Protein AF-A0A2I0W582-F1 (afdb_monomer)

Nearest PDB structures (foldseek):
  2ic6-assembly2_B  TM=8.473E-01  e=1.993E+00  Orthohantavirus sinnombreense
  8glt-assembly1_0  TM=7.304E-01  e=7.968E+00  synthetic construct

Mean predicted aligned error: 13.67 Å

pLDDT: mean 74.66, std 16.93, range [32.34, 94.38]

Structure (mmCIF, N/CA/C/O backbone):
data_AF-A0A2I0W582-F1
#
_entry.id   AF-A0A2I0W582-F1
#
loop_
_atom_site.group_PDB
_atom_site.id
_atom_site.type_symbol
_atom_site.label_atom_id
_atom_site.label_alt_id
_atom_site.label_comp_id
_atom_site.label_asym_id
_atom_site.label_entity_id
_atom_site.label_seq_id
_atom_site.pdbx_PDB_ins_code
_atom_site.Cartn_x
_atom_site.Cartn_y
_atom_site.Cartn_z
_atom_site.occupancy
_atom_site.B_iso_or_equiv
_atom_site.auth_seq_id
_atom_site.auth_comp_id
_atom_site.auth_asym_id
_atom_site.auth_atom_id
_atom_site.pdbx_PDB_model_num
ATOM 1 N N . MET A 1 1 ? -3.187 15.497 26.137 1.00 35.75 1 MET A N 1
ATOM 2 C CA . MET A 1 1 ? -4.496 14.862 26.409 1.00 35.75 1 MET A CA 1
ATOM 3 C C . MET A 1 1 ? -4.273 13.389 26.697 1.00 35.75 1 MET A C 1
ATOM 5 O O . MET A 1 1 ? -3.443 12.781 26.028 1.00 35.75 1 MET A O 1
ATOM 9 N N . LEU A 1 2 ? -4.968 12.855 27.699 1.00 37.75 2 LEU A N 1
ATOM 10 C CA . LEU A 1 2 ? -5.002 11.427 28.006 1.00 37.75 2 LEU A CA 1
ATOM 11 C C . LEU A 1 2 ? -6.176 10.816 27.240 1.00 37.75 2 LEU A C 1
ATOM 13 O O . LEU A 1 2 ? -7.304 11.255 27.436 1.00 37.75 2 LEU A O 1
ATOM 17 N N . ASN A 1 3 ? -5.904 9.846 26.369 1.00 42.88 3 ASN A N 1
ATOM 18 C CA . ASN A 1 3 ? -6.936 9.061 25.694 1.00 42.88 3 ASN A CA 1
ATOM 19 C C . ASN A 1 3 ? -6.764 7.588 26.074 1.00 42.88 3 ASN A C 1
ATOM 21 O O . ASN A 1 3 ? -5.645 7.082 26.172 1.00 42.88 3 ASN A O 1
ATOM 25 N N . ILE A 1 4 ? -7.877 6.903 26.300 1.00 44.59 4 ILE A N 1
ATOM 26 C CA . ILE A 1 4 ? -7.903 5.461 26.544 1.00 44.59 4 ILE A CA 1
ATOM 27 C C . ILE A 1 4 ? -8.021 4.792 25.171 1.00 44.59 4 ILE A C 1
ATOM 29 O O . ILE A 1 4 ? -8.906 5.147 24.394 1.00 44.59 4 ILE A O 1
ATOM 33 N N . LEU A 1 5 ? -7.094 3.890 24.833 1.00 51.19 5 LEU A N 1
ATOM 34 C CA . LEU A 1 5 ? -7.186 3.101 23.602 1.00 51.19 5 LEU A CA 1
ATOM 35 C C . LEU A 1 5 ? -8.117 1.908 23.806 1.00 51.19 5 LEU A C 1
ATOM 37 O O . LEU A 1 5 ? -8.099 1.278 24.867 1.00 51.19 5 LEU A O 1
ATOM 41 N N . SER A 1 6 ? -8.879 1.591 22.759 1.00 48.66 6 SER A N 1
ATOM 42 C CA . SER A 1 6 ? -9.749 0.421 22.714 1.00 48.66 6 SER A CA 1
ATOM 43 C C . SER A 1 6 ? -8.948 -0.854 22.970 1.00 48.66 6 SER A C 1
ATOM 45 O O . SER A 1 6 ? -7.792 -1.004 22.561 1.00 48.66 6 SER A O 1
ATOM 47 N N . ARG A 1 7 ? -9.540 -1.778 23.728 1.00 58.88 7 ARG A N 1
ATOM 48 C CA . ARG A 1 7 ? -8.864 -2.992 24.211 1.00 58.88 7 ARG A CA 1
ATOM 49 C C . ARG A 1 7 ? -8.751 -3.994 23.063 1.00 58.88 7 ARG A C 1
ATOM 51 O O . ARG A 1 7 ? -9.693 -4.747 22.843 1.00 58.88 7 ARG A O 1
ATOM 58 N N . ILE A 1 8 ? -7.645 -3.968 22.314 1.00 53.66 8 ILE A N 1
ATOM 59 C CA . ILE A 1 8 ? -7.472 -4.795 21.102 1.00 53.66 8 ILE A CA 1
ATOM 60 C C . ILE A 1 8 ? -6.712 -6.118 21.317 1.00 53.66 8 ILE A C 1
ATOM 62 O O . ILE A 1 8 ? -7.050 -7.080 20.640 1.00 53.66 8 ILE A O 1
ATOM 66 N N . VAL A 1 9 ? -5.700 -6.215 22.200 1.00 51.31 9 VAL A N 1
ATOM 67 C CA . VAL A 1 9 ? -4.873 -7.457 22.305 1.00 51.31 9 VAL A CA 1
ATOM 68 C C . VAL A 1 9 ? -4.222 -7.712 23.688 1.00 51.31 9 VAL A C 1
ATOM 70 O O . VAL A 1 9 ? -3.363 -8.577 23.815 1.00 51.31 9 VAL A O 1
ATOM 73 N N . SER A 1 10 ? -4.556 -6.960 24.739 1.00 43.91 10 SER A N 1
ATOM 74 C CA . SER A 1 10 ? -3.988 -7.162 26.087 1.00 43.91 10 SER A CA 1
ATOM 75 C C . SER A 1 10 ? -5.033 -6.845 27.152 1.00 43.91 10 SER A C 1
ATOM 77 O O . SER A 1 10 ? -5.772 -5.870 26.997 1.00 43.91 10 SER A O 1
ATOM 79 N N . ASP A 1 11 ? -5.066 -7.623 28.237 1.00 46.19 11 ASP A N 1
ATOM 80 C CA . ASP A 1 11 ? -5.914 -7.360 29.413 1.00 46.19 11 ASP A CA 1
ATOM 81 C C . ASP A 1 11 ? -5.540 -6.057 30.137 1.00 46.19 11 ASP A C 1
ATOM 83 O O . ASP A 1 11 ? -6.335 -5.501 30.895 1.00 46.19 11 ASP A O 1
ATOM 87 N N . HIS A 1 12 ? -4.365 -5.499 29.840 1.00 56.31 12 HIS A N 1
ATOM 88 C CA . HIS A 1 12 ? -3.992 -4.154 30.253 1.00 56.31 12 HIS A CA 1
ATOM 89 C C . HIS A 1 12 ? -4.304 -3.159 29.133 1.00 56.31 12 HIS A C 1
ATOM 91 O O . HIS A 1 12 ? -3.644 -3.166 28.093 1.00 56.31 12 HIS A O 1
ATOM 97 N N . ALA A 1 13 ? -5.294 -2.285 29.349 1.00 55.81 13 ALA A N 1
ATOM 98 C CA . ALA A 1 13 ? -5.578 -1.159 28.462 1.00 55.81 13 ALA A CA 1
ATOM 99 C C . ALA A 1 13 ? -4.403 -0.161 28.519 1.00 55.81 13 ALA A C 1
ATOM 101 O O . ALA A 1 13 ? -4.182 0.454 29.567 1.00 55.81 13 ALA A O 1
ATOM 102 N N . PRO A 1 14 ? -3.610 0.005 27.445 1.00 52.50 14 PRO A N 1
ATOM 103 C CA . PRO A 1 14 ? -2.496 0.938 27.471 1.00 52.50 14 PRO A CA 1
ATOM 104 C C . PRO A 1 14 ? -3.030 2.376 27.478 1.00 52.50 14 PRO A C 1
ATOM 106 O O . PRO A 1 14 ? -3.810 2.772 26.610 1.00 52.50 14 PRO A O 1
ATOM 109 N N . LEU A 1 15 ? -2.586 3.177 28.447 1.00 54.09 15 LEU A N 1
ATOM 110 C CA . LEU A 1 15 ? -2.827 4.620 28.462 1.00 54.09 15 LEU A CA 1
ATOM 111 C C . LEU A 1 15 ? -2.096 5.273 27.281 1.00 54.09 15 LEU A C 1
ATOM 113 O O . LEU A 1 15 ? -0.864 5.242 27.209 1.00 54.09 15 LEU A O 1
ATOM 117 N N . LEU A 1 16 ? -2.839 5.897 26.360 1.00 50.91 16 LEU A N 1
ATOM 118 C CA . LEU A 1 16 ? -2.246 6.691 25.287 1.00 50.91 16 LEU A CA 1
ATOM 119 C C . LEU A 1 16 ? -1.863 8.063 25.844 1.00 50.91 16 LEU A C 1
ATOM 121 O O . LEU A 1 16 ? -2.663 9.000 25.911 1.00 50.91 16 LEU A O 1
ATOM 125 N N . LEU A 1 17 ? -0.602 8.171 26.249 1.00 49.44 17 LEU A N 1
ATOM 126 C CA . LEU A 1 17 ? 0.003 9.422 26.676 1.00 49.44 17 LEU A CA 1
ATOM 127 C C . LEU A 1 17 ? 0.408 10.238 25.437 1.00 49.44 17 LEU A C 1
ATOM 129 O O . LEU A 1 17 ? 1.451 10.003 24.826 1.00 49.44 17 LEU A O 1
ATOM 133 N N . SER A 1 18 ? -0.414 11.216 25.050 1.00 51.50 18 SER A N 1
ATOM 134 C CA . SER A 1 18 ? -0.051 12.172 23.999 1.00 51.50 18 SER A CA 1
ATOM 135 C C . SER A 1 18 ? 0.898 13.231 24.564 1.00 51.50 18 SER A C 1
ATOM 137 O O . SER A 1 18 ? 0.468 14.327 24.932 1.00 51.50 18 SER A O 1
ATOM 139 N N . ILE A 1 19 ? 2.191 12.910 24.630 1.00 58.41 19 ILE A N 1
ATOM 140 C CA . ILE A 1 19 ? 3.244 13.909 24.839 1.00 58.41 19 ILE A CA 1
ATOM 141 C C . ILE A 1 19 ? 3.360 14.697 23.537 1.00 58.41 19 ILE A C 1
ATOM 143 O O . ILE A 1 19 ? 3.665 14.120 22.491 1.00 58.41 19 ILE A O 1
ATOM 147 N N . ASN A 1 20 ? 3.119 16.008 23.600 1.00 55.34 20 ASN A N 1
ATOM 148 C CA . ASN A 1 20 ? 3.337 16.928 22.487 1.00 55.34 20 ASN A CA 1
ATOM 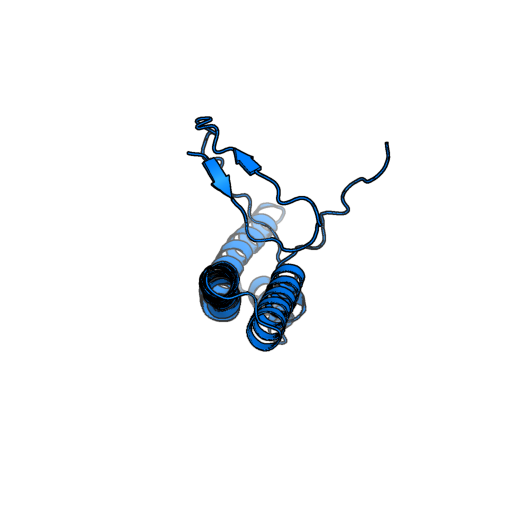149 C C . ASN A 1 20 ? 4.847 17.118 22.269 1.00 55.34 20 ASN A C 1
ATOM 151 O O . ASN A 1 20 ? 5.413 18.177 22.515 1.00 55.34 20 ASN A O 1
ATOM 155 N N . ALA A 1 21 ? 5.532 16.044 21.890 1.00 58.31 21 ALA A N 1
ATOM 156 C CA . ALA A 1 21 ? 6.853 16.151 21.324 1.00 58.31 21 ALA A CA 1
ATOM 157 C C . ALA A 1 21 ? 6.632 16.712 19.923 1.00 58.31 21 ALA A C 1
ATOM 159 O O . ALA A 1 21 ? 6.017 16.038 19.095 1.00 58.31 21 ALA A O 1
ATOM 160 N N . ASN A 1 22 ? 7.123 17.926 19.670 1.00 56.47 22 ASN A N 1
ATOM 161 C CA . ASN A 1 22 ? 7.373 18.436 18.325 1.00 56.47 22 ASN A CA 1
ATOM 162 C C . ASN A 1 22 ? 8.347 17.473 17.634 1.00 56.47 22 ASN A C 1
ATOM 164 O O . ASN A 1 22 ? 9.549 17.714 17.552 1.00 56.47 22 ASN A O 1
ATOM 168 N N . ARG A 1 23 ? 7.846 16.312 17.209 1.00 58.81 23 ARG A N 1
ATOM 169 C CA . ARG A 1 23 ? 8.597 15.377 16.392 1.00 58.81 23 ARG A CA 1
ATOM 170 C C . ARG A 1 23 ? 8.688 16.060 15.038 1.00 58.81 23 ARG A C 1
ATOM 172 O O . ARG A 1 23 ? 7.633 16.382 14.483 1.00 58.81 23 ARG A O 1
ATOM 179 N N . PRO A 1 24 ? 9.895 16.312 14.508 1.00 58.66 24 PRO A N 1
ATOM 180 C CA . PRO A 1 24 ? 10.005 16.797 13.146 1.00 58.66 24 PRO A CA 1
ATOM 181 C C . PRO A 1 24 ? 9.195 15.851 12.260 1.00 58.66 24 PRO A C 1
ATOM 183 O O . PRO A 1 24 ? 9.280 14.627 12.403 1.00 58.66 24 PRO A O 1
ATOM 186 N N . THR A 1 25 ? 8.353 16.415 11.398 1.00 56.78 25 THR A N 1
ATOM 187 C CA . THR A 1 25 ? 7.592 15.671 10.397 1.00 56.78 25 THR A CA 1
ATOM 188 C C . THR A 1 25 ? 8.581 15.117 9.381 1.00 56.78 25 THR A C 1
ATOM 190 O O . THR A 1 25 ? 8.779 15.664 8.301 1.00 56.78 25 THR A O 1
ATOM 193 N N . VAL A 1 26 ? 9.260 14.029 9.744 1.00 59.22 26 VAL A N 1
ATOM 194 C CA . VAL A 1 26 ? 10.113 13.307 8.809 1.00 59.22 26 VAL A CA 1
ATOM 195 C C . VAL A 1 26 ? 9.192 12.851 7.677 1.00 59.22 26 VAL A C 1
ATOM 197 O O . VAL A 1 26 ? 8.188 12.183 7.955 1.00 59.22 26 VAL A O 1
ATOM 200 N N . PRO A 1 27 ? 9.459 13.237 6.416 1.00 55.91 27 PRO A N 1
ATOM 201 C CA . PRO A 1 27 ? 8.634 12.801 5.305 1.00 55.91 27 PRO A CA 1
ATOM 202 C C . PRO A 1 27 ? 8.603 11.279 5.321 1.00 55.91 27 PRO A C 1
ATOM 204 O O . PRO A 1 27 ? 9.648 10.628 5.328 1.00 55.91 27 PRO A O 1
ATOM 207 N N . TYR A 1 28 ? 7.394 10.722 5.386 1.00 62.44 28 TYR A N 1
ATOM 208 C CA . TYR A 1 28 ? 7.204 9.286 5.517 1.00 62.44 28 TYR A CA 1
ATOM 209 C C . TYR A 1 28 ? 7.971 8.584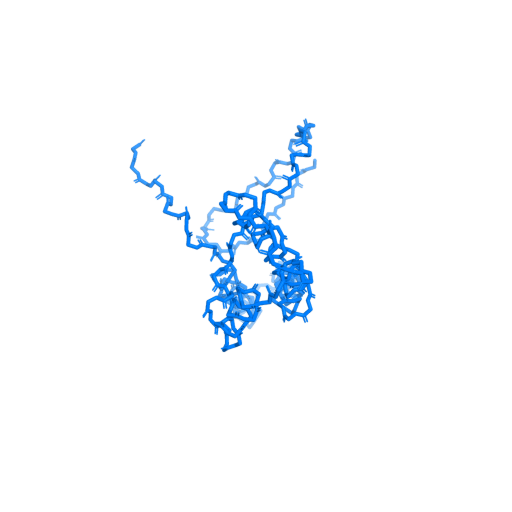 4.395 1.00 62.44 28 TYR A C 1
ATOM 211 O O . TYR A 1 28 ? 7.703 8.816 3.207 1.00 62.44 28 TYR A O 1
ATOM 219 N N . ALA A 1 29 ? 8.962 7.773 4.770 1.00 64.69 29 ALA A N 1
ATOM 220 C CA . ALA A 1 29 ? 9.712 6.987 3.809 1.00 64.69 29 ALA A CA 1
ATOM 221 C C . ALA A 1 29 ? 8.728 6.128 3.007 1.00 64.69 29 ALA A C 1
ATOM 223 O O . ALA A 1 29 ? 7.687 5.699 3.510 1.00 64.69 29 ALA A O 1
ATOM 224 N N . PHE A 1 30 ? 9.025 5.905 1.730 1.00 66.69 30 PHE A N 1
ATOM 225 C CA . PHE A 1 30 ? 8.207 5.000 0.936 1.00 66.69 30 PHE A CA 1
ATOM 226 C C . PHE A 1 30 ? 8.350 3.590 1.516 1.00 66.69 30 PHE A C 1
ATOM 228 O O . PHE A 1 30 ? 9.411 2.984 1.398 1.00 66.69 30 PHE A O 1
ATOM 235 N N . LEU A 1 31 ? 7.293 3.098 2.163 1.00 72.19 31 LEU A N 1
ATOM 236 C CA . LEU A 1 31 ? 7.245 1.744 2.697 1.00 72.19 31 LEU A CA 1
ATOM 237 C C . LEU A 1 31 ? 6.538 0.831 1.706 1.00 72.19 31 LEU A C 1
ATOM 239 O O . LEU A 1 31 ? 5.442 1.135 1.227 1.00 72.19 31 LEU A O 1
ATOM 243 N N . PHE A 1 32 ? 7.178 -0.299 1.428 1.00 75.25 32 PHE A N 1
ATOM 244 C CA . PHE A 1 32 ? 6.560 -1.382 0.688 1.00 75.25 32 PHE A CA 1
ATOM 245 C C . PHE A 1 32 ? 5.432 -2.002 1.518 1.00 75.25 32 PHE A C 1
ATOM 247 O O . PHE A 1 32 ? 5.585 -2.170 2.726 1.00 75.25 32 PHE A O 1
ATOM 254 N N . GLN A 1 33 ? 4.299 -2.326 0.893 1.00 76.88 33 GLN A N 1
ATOM 255 C CA . GLN A 1 33 ? 3.126 -2.853 1.594 1.00 76.88 33 GLN A CA 1
ATOM 256 C C . GLN A 1 33 ? 2.762 -4.246 1.085 1.00 76.88 33 GLN A C 1
ATOM 258 O O . GLN A 1 33 ? 2.656 -4.465 -0.119 1.00 76.88 33 GLN A O 1
ATOM 263 N N . ASN A 1 34 ? 2.513 -5.177 2.008 1.00 76.62 34 ASN A N 1
ATOM 264 C CA . ASN A 1 34 ? 2.254 -6.585 1.683 1.00 76.62 34 ASN A CA 1
ATOM 265 C C . ASN A 1 34 ? 1.016 -6.797 0.828 1.00 76.62 34 ASN A C 1
ATOM 267 O O . ASN A 1 34 ? 1.012 -7.658 -0.043 1.00 76.62 34 ASN A O 1
ATOM 271 N N . MET A 1 35 ? -0.014 -5.985 1.041 1.00 78.88 35 MET A N 1
ATOM 272 C CA . MET A 1 35 ? -1.245 -6.059 0.261 1.00 78.88 35 MET A CA 1
ATOM 273 C C . MET A 1 35 ? -1.010 -5.916 -1.248 1.00 78.88 35 MET A C 1
ATOM 275 O O . MET A 1 35 ? -1.813 -6.413 -2.032 1.00 78.88 35 MET A O 1
ATOM 279 N N . TRP A 1 36 ? 0.089 -5.273 -1.664 1.00 85.31 36 TRP A N 1
ATOM 280 C CA . TRP A 1 36 ? 0.464 -5.212 -3.071 1.00 85.31 36 TRP A CA 1
ATOM 281 C C . TRP A 1 36 ? 0.759 -6.609 -3.611 1.00 85.31 36 TRP A C 1
ATOM 283 O O . TRP A 1 36 ? 0.211 -6.965 -4.641 1.00 85.31 36 TRP A O 1
ATOM 293 N N . LEU A 1 37 ? 1.519 -7.435 -2.885 1.00 83.81 37 LEU A N 1
ATOM 294 C CA . LEU A 1 37 ? 1.853 -8.804 -3.299 1.00 83.81 37 LEU A CA 1
ATOM 295 C C . LEU A 1 37 ? 0.617 -9.697 -3.451 1.00 83.81 37 LEU A C 1
ATOM 297 O O . LEU A 1 37 ? 0.599 -10.582 -4.299 1.00 83.81 37 LEU A O 1
ATOM 301 N N . SER A 1 38 ? -0.415 -9.468 -2.639 1.00 81.75 38 SER A N 1
ATOM 302 C CA . SER A 1 38 ? -1.658 -10.245 -2.683 1.00 81.75 38 SER A CA 1
ATOM 303 C C . SER A 1 38 ? -2.592 -9.843 -3.827 1.00 81.75 38 SER A C 1
ATOM 305 O O . SER A 1 38 ? -3.573 -10.538 -4.085 1.00 81.75 38 SER A O 1
ATOM 307 N N . HIS A 1 39 ? -2.342 -8.719 -4.502 1.00 85.94 39 HIS A N 1
ATOM 308 C CA . HIS A 1 39 ? -3.219 -8.230 -5.557 1.00 85.94 39 HIS A CA 1
ATOM 309 C C . HIS A 1 39 ? -2.818 -8.809 -6.916 1.00 85.94 39 HIS A C 1
ATOM 311 O O . HIS A 1 39 ? -1.684 -8.641 -7.362 1.00 85.94 39 HIS A O 1
ATOM 317 N N . LYS A 1 40 ? -3.779 -9.428 -7.613 1.00 88.88 40 LYS A N 1
ATOM 318 C CA . LYS A 1 40 ? -3.581 -10.125 -8.900 1.00 88.88 40 LYS A CA 1
ATOM 319 C C . LYS A 1 40 ? -2.794 -9.315 -9.943 1.00 88.88 40 LYS A C 1
ATOM 321 O O . LYS A 1 40 ? -1.921 -9.849 -10.615 1.00 88.88 40 LYS A O 1
ATOM 326 N N . ASP A 1 41 ? -3.053 -8.010 -10.026 1.00 90.00 41 ASP A N 1
ATOM 327 C CA . ASP A 1 41 ? -2.434 -7.135 -11.030 1.00 90.00 41 ASP A CA 1
ATOM 328 C C . ASP A 1 41 ? -1.053 -6.598 -10.629 1.00 90.00 41 ASP A C 1
ATOM 330 O O . ASP A 1 41 ? -0.438 -5.868 -11.401 1.00 90.00 41 ASP A O 1
ATOM 334 N N . PHE A 1 42 ? -0.532 -6.939 -9.447 1.00 89.75 42 PHE A N 1
ATOM 335 C CA . PHE A 1 42 ? 0.748 -6.403 -8.980 1.00 89.75 42 PHE A CA 1
ATOM 336 C C . PHE A 1 42 ? 1.899 -6.719 -9.928 1.00 89.75 42 PHE A C 1
ATOM 338 O O . PHE A 1 42 ? 2.630 -5.815 -10.328 1.00 89.75 42 PHE A O 1
ATOM 345 N N . SER A 1 43 ? 2.022 -7.985 -10.336 1.00 91.00 43 SER A N 1
ATOM 346 C CA . SER A 1 43 ? 3.057 -8.415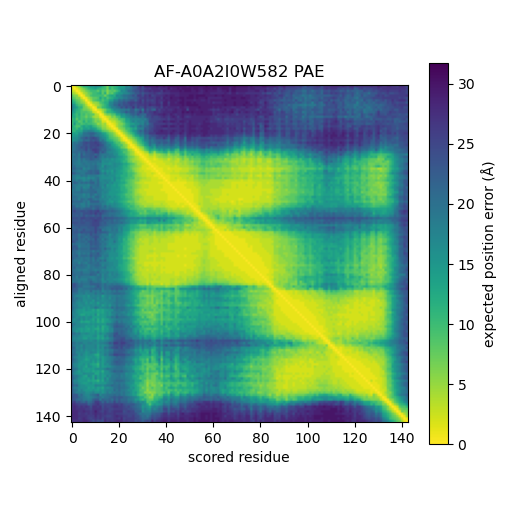 -11.283 1.00 91.00 43 SER A CA 1
ATOM 347 C C . SER A 1 43 ? 2.974 -7.625 -12.592 1.00 91.00 43 SER A C 1
ATOM 349 O O . SER A 1 43 ? 3.980 -7.114 -13.089 1.00 91.00 43 SER A O 1
ATOM 351 N N . ASN A 1 44 ? 1.751 -7.414 -13.089 1.00 93.56 44 ASN A N 1
ATOM 352 C CA . ASN A 1 44 ? 1.508 -6.624 -14.290 1.00 93.56 44 ASN A CA 1
ATOM 353 C C . ASN A 1 44 ? 1.955 -5.173 -14.093 1.00 93.56 44 ASN A C 1
ATOM 355 O O . ASN A 1 44 ? 2.665 -4.647 -14.944 1.00 93.56 44 ASN A O 1
ATOM 359 N N . VAL A 1 45 ? 1.609 -4.536 -12.972 1.00 92.75 45 VAL A N 1
ATOM 360 C CA . VAL A 1 45 ? 2.016 -3.155 -12.666 1.00 92.75 45 VAL A CA 1
ATOM 361 C C . VAL A 1 45 ? 3.541 -3.006 -12.660 1.00 92.75 45 VAL A C 1
ATOM 363 O O . VAL A 1 45 ? 4.069 -2.063 -13.257 1.00 92.75 45 VAL A O 1
ATOM 366 N N . ILE A 1 46 ? 4.264 -3.943 -12.036 1.00 92.56 46 ILE A N 1
ATOM 367 C CA . ILE A 1 46 ? 5.733 -3.929 -12.019 1.00 92.56 46 ILE A CA 1
ATOM 368 C C . ILE A 1 46 ? 6.299 -4.124 -13.428 1.00 92.56 46 ILE A C 1
ATOM 370 O O . ILE A 1 46 ? 7.153 -3.342 -13.851 1.00 92.56 46 ILE A O 1
ATOM 374 N N . SER A 1 47 ? 5.802 -5.123 -14.163 1.00 93.81 47 SER A N 1
ATOM 375 C CA . SER A 1 47 ? 6.261 -5.454 -15.516 1.00 93.81 47 SER A CA 1
ATOM 376 C C . SER A 1 47 ? 6.065 -4.287 -16.488 1.00 93.81 47 SER A C 1
ATOM 378 O O . SER A 1 47 ? 7.016 -3.861 -17.145 1.00 93.81 47 SER A O 1
ATOM 380 N N . HIS A 1 48 ? 4.877 -3.674 -16.500 1.00 94.38 48 HIS A N 1
ATOM 381 C CA . HIS A 1 48 ? 4.594 -2.501 -17.332 1.00 94.38 48 HIS A CA 1
ATOM 382 C C . HIS A 1 48 ? 5.521 -1.332 -16.989 1.00 94.38 48 HIS A C 1
ATOM 384 O O . HIS A 1 48 ? 6.083 -0.702 -17.886 1.00 94.38 48 HIS A O 1
ATOM 390 N N . ASN A 1 49 ? 5.751 -1.064 -15.698 1.00 93.81 49 ASN A N 1
ATOM 391 C CA . ASN A 1 49 ? 6.701 -0.031 -15.302 1.00 93.81 49 ASN A CA 1
ATOM 392 C C . ASN A 1 49 ? 8.138 -0.362 -15.739 1.00 93.81 49 ASN A C 1
ATOM 394 O O . ASN A 1 49 ? 8.894 0.553 -16.066 1.00 93.81 49 ASN A O 1
ATOM 398 N N . TRP A 1 50 ? 8.545 -1.632 -15.733 1.00 92.88 50 TRP A N 1
ATOM 399 C CA . TRP A 1 50 ? 9.907 -2.016 -16.102 1.00 92.88 50 TRP A CA 1
ATOM 400 C C . TRP A 1 50 ? 10.156 -1.969 -17.610 1.00 92.88 50 TRP A C 1
ATOM 402 O O . TRP A 1 50 ? 11.257 -1.591 -18.024 1.00 92.88 50 TRP A O 1
ATOM 412 N N . SER A 1 51 ? 9.145 -2.313 -18.403 1.00 91.19 51 SER A N 1
ATOM 413 C CA . SER A 1 51 ? 9.198 -2.351 -19.869 1.00 91.19 51 SER A CA 1
ATOM 414 C C . SER A 1 51 ? 8.939 -0.992 -20.519 1.00 91.19 51 SER A C 1
ATOM 416 O O . SER A 1 51 ? 9.340 -0.772 -21.657 1.00 91.19 51 SER A O 1
ATOM 418 N N . ALA A 1 52 ? 8.311 -0.053 -19.805 1.00 89.50 52 ALA A N 1
ATOM 419 C CA . ALA A 1 52 ? 8.053 1.279 -20.335 1.00 89.50 52 ALA A CA 1
ATOM 420 C C . ALA A 1 52 ? 9.356 2.031 -20.662 1.00 89.50 52 ALA A C 1
ATOM 422 O O . ALA A 1 52 ? 10.270 2.132 -19.829 1.00 89.50 52 ALA A O 1
ATOM 423 N N . LEU A 1 53 ? 9.394 2.616 -21.862 1.00 86.00 53 LEU A N 1
ATOM 424 C CA . LEU A 1 53 ? 10.483 3.466 -22.337 1.00 86.00 53 LEU A CA 1
ATOM 425 C C . LEU A 1 53 ? 10.733 4.622 -21.358 1.00 86.00 53 LEU A C 1
ATOM 427 O O . LEU A 1 53 ? 9.823 5.094 -20.671 1.00 86.00 53 LEU A O 1
ATOM 431 N N . ILE A 1 54 ? 11.993 5.033 -21.245 1.00 85.12 54 ILE A N 1
ATOM 432 C CA . ILE A 1 54 ? 12.411 6.113 -20.336 1.00 85.12 54 ILE A CA 1
ATOM 433 C C . ILE A 1 54 ? 12.659 7.402 -21.121 1.00 85.12 54 ILE A C 1
ATOM 435 O O . ILE A 1 54 ? 12.348 8.482 -20.634 1.00 85.12 54 ILE A O 1
ATOM 439 N N . ALA A 1 55 ? 13.172 7.278 -22.344 1.00 80.38 55 ALA A N 1
ATOM 440 C CA . ALA A 1 55 ? 13.367 8.364 -23.293 1.00 80.38 55 ALA A CA 1
ATOM 441 C C . ALA A 1 55 ? 13.026 7.863 -24.709 1.00 80.38 55 ALA A C 1
ATOM 443 O O . ALA A 1 55 ? 13.139 6.653 -24.936 1.00 80.38 55 ALA A O 1
ATOM 444 N N . PRO A 1 56 ? 12.661 8.754 -25.650 1.00 79.12 56 PRO A N 1
ATOM 445 C CA . PRO A 1 56 ? 12.312 8.388 -27.029 1.00 79.12 56 PRO A CA 1
ATOM 446 C C . PRO A 1 56 ? 13.393 7.550 -27.721 1.00 79.12 56 PRO A C 1
ATOM 448 O O . PRO A 1 56 ? 13.089 6.550 -28.359 1.00 79.12 56 PRO A O 1
ATOM 451 N N . ASN A 1 57 ? 14.656 7.909 -27.494 1.00 82.38 57 ASN A N 1
ATOM 452 C CA . ASN A 1 57 ? 15.816 7.246 -28.089 1.00 82.38 57 ASN A CA 1
ATOM 453 C C . ASN A 1 57 ? 16.458 6.206 -27.154 1.00 82.38 57 ASN A C 1
ATOM 455 O O . ASN A 1 57 ? 17.427 5.552 -27.509 1.00 82.38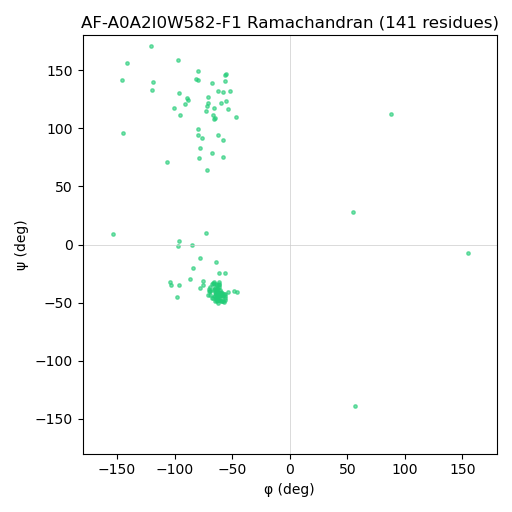 57 ASN A O 1
ATOM 459 N N . ASN A 1 58 ? 15.927 6.042 -25.935 1.00 75.56 58 ASN A N 1
ATOM 460 C CA . ASN A 1 58 ? 16.468 5.151 -24.904 1.00 75.56 58 ASN A CA 1
ATOM 461 C C . ASN A 1 58 ? 17.959 5.403 -24.546 1.00 75.56 58 ASN A C 1
ATOM 463 O O . ASN A 1 58 ? 18.625 4.518 -24.013 1.00 75.56 58 ASN A O 1
ATOM 467 N N . ASP A 1 59 ? 18.434 6.643 -24.713 1.00 84.25 59 ASP A N 1
ATOM 468 C CA . ASP A 1 59 ? 19.823 7.082 -24.465 1.00 84.25 59 ASP A CA 1
ATOM 469 C C . ASP A 1 59 ? 20.223 7.174 -22.977 1.00 84.25 59 ASP A C 1
ATOM 471 O O . ASP A 1 59 ? 21.269 7.713 -22.618 1.00 84.25 59 ASP A O 1
ATOM 475 N N . ILE A 1 60 ? 19.382 6.665 -22.076 1.00 85.81 60 ILE A N 1
ATOM 476 C CA . ILE A 1 60 ? 19.628 6.689 -20.637 1.00 85.81 60 ILE A CA 1
ATOM 477 C C . ILE A 1 60 ? 20.143 5.320 -20.199 1.00 85.81 60 ILE A C 1
ATOM 479 O O . ILE A 1 60 ? 19.420 4.320 -20.246 1.00 85.81 60 ILE A O 1
ATOM 483 N N . TYR A 1 61 ? 21.372 5.295 -19.686 1.00 86.12 61 TYR A N 1
ATOM 484 C CA . TYR A 1 61 ? 22.084 4.069 -19.324 1.00 86.12 61 TYR A CA 1
ATOM 485 C C . TYR A 1 61 ? 22.474 4.023 -17.839 1.00 86.12 61 TYR A C 1
ATOM 487 O O . TYR A 1 61 ? 22.313 4.987 -17.085 1.00 86.12 61 TYR A O 1
ATOM 495 N N . GLY A 1 62 ? 22.959 2.854 -17.412 1.00 89.56 62 GLY A N 1
ATOM 496 C CA . GLY A 1 62 ? 23.538 2.641 -16.085 1.00 89.56 62 GLY A CA 1
ATOM 497 C C . GLY A 1 62 ? 22.606 2.996 -14.922 1.00 89.56 62 GLY A C 1
ATOM 498 O O . GLY A 1 62 ? 21.405 2.709 -14.940 1.00 89.56 62 GLY A O 1
ATOM 499 N N . MET A 1 63 ? 23.175 3.630 -13.894 1.00 92.62 63 MET A N 1
ATOM 500 C CA . MET A 1 63 ? 22.462 3.976 -12.659 1.00 92.62 63 MET A CA 1
ATOM 501 C C . MET A 1 63 ? 21.349 4.999 -12.871 1.00 92.62 63 MET A C 1
ATOM 503 O O . MET A 1 63 ? 20.316 4.910 -12.209 1.00 92.62 63 MET A O 1
ATOM 507 N N . HIS A 1 64 ? 21.503 5.918 -13.829 1.00 89.56 64 HIS A N 1
ATOM 508 C CA . HIS A 1 64 ? 20.453 6.884 -14.147 1.00 89.56 64 HIS A CA 1
ATOM 509 C C . HIS A 1 64 ? 19.195 6.164 -14.650 1.00 89.56 64 HIS A C 1
ATOM 511 O O . HIS A 1 64 ? 18.091 6.436 -14.183 1.00 89.56 64 HIS A O 1
ATOM 517 N N . ARG A 1 65 ? 19.368 5.146 -15.508 1.00 90.69 65 ARG A N 1
ATOM 518 C CA . ARG A 1 65 ? 18.266 4.307 -16.000 1.00 90.69 65 ARG A CA 1
ATOM 519 C C . ARG A 1 65 ? 17.510 3.629 -14.864 1.00 90.69 65 ARG A C 1
ATOM 521 O O . ARG A 1 65 ? 16.280 3.663 -14.825 1.00 90.69 65 ARG A O 1
ATOM 528 N N . LEU A 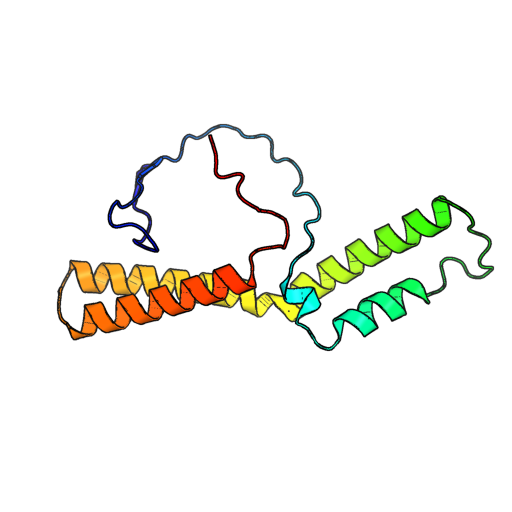1 66 ? 18.248 3.011 -13.944 1.00 91.31 66 LEU A N 1
ATOM 529 C CA . LEU A 1 66 ? 17.675 2.333 -12.785 1.00 91.31 66 LEU A CA 1
ATOM 530 C C . LEU A 1 66 ? 16.920 3.320 -11.887 1.00 91.31 66 LEU A C 1
ATOM 532 O O . LEU A 1 66 ? 15.767 3.071 -11.533 1.00 91.31 66 LEU A O 1
ATOM 536 N N . TRP A 1 67 ? 17.540 4.456 -11.569 1.00 92.00 67 TRP A N 1
ATOM 537 C CA . TRP A 1 67 ? 16.940 5.485 -10.728 1.00 92.00 67 TRP A CA 1
ATOM 538 C C . TRP A 1 67 ? 15.629 6.012 -11.319 1.00 92.00 67 TRP A C 1
ATOM 540 O O . TRP A 1 67 ? 14.628 6.093 -10.606 1.00 92.00 67 TRP A O 1
ATOM 550 N N . THR A 1 68 ? 15.576 6.283 -12.629 1.00 91.56 68 THR A N 1
ATOM 551 C CA . THR A 1 68 ? 14.341 6.744 -13.275 1.00 91.56 68 THR A CA 1
ATOM 552 C C . THR A 1 68 ? 13.235 5.688 -13.209 1.00 91.56 68 THR A C 1
ATOM 554 O O . THR A 1 68 ? 12.094 6.023 -12.880 1.00 91.56 68 THR A O 1
ATOM 557 N N . LYS A 1 69 ? 13.554 4.403 -13.439 1.00 92.31 69 LYS A N 1
ATOM 558 C CA . LYS A 1 69 ? 12.572 3.309 -13.306 1.00 92.31 69 LYS A CA 1
ATOM 559 C C . LYS A 1 69 ? 12.017 3.198 -11.888 1.00 92.31 69 LYS A C 1
ATOM 561 O O . LYS A 1 69 ? 10.812 3.004 -11.729 1.00 92.31 69 LYS A O 1
ATOM 566 N N . LEU A 1 70 ? 12.870 3.334 -10.871 1.00 92.44 70 LEU A N 1
ATOM 567 C CA . LEU A 1 70 ? 12.467 3.292 -9.462 1.00 92.44 70 LEU A CA 1
ATOM 568 C C . LEU A 1 70 ? 11.646 4.524 -9.061 1.00 92.44 70 LEU A C 1
ATOM 570 O O . LEU A 1 70 ? 10.643 4.397 -8.358 1.00 92.44 70 LEU A O 1
ATOM 574 N N . SER A 1 71 ? 12.022 5.710 -9.543 1.00 90.94 71 SER A N 1
ATOM 575 C CA . SER A 1 71 ? 11.285 6.953 -9.296 1.00 90.94 71 SER A CA 1
ATOM 576 C C . SER A 1 71 ? 9.880 6.904 -9.905 1.00 90.94 71 SER A C 1
ATOM 578 O O . SER A 1 71 ? 8.896 7.239 -9.239 1.00 90.94 71 SER A O 1
ATOM 580 N N . ARG A 1 72 ? 9.757 6.390 -11.136 1.00 93.12 72 ARG A N 1
ATOM 581 C CA . ARG A 1 72 ? 8.461 6.140 -11.779 1.00 93.12 72 ARG A CA 1
ATOM 582 C C . ARG A 1 72 ? 7.655 5.087 -11.024 1.00 93.12 72 ARG A C 1
ATOM 584 O O . ARG A 1 72 ? 6.490 5.329 -10.714 1.00 93.12 72 ARG A O 1
ATOM 591 N N . LEU A 1 73 ? 8.284 3.974 -10.642 1.00 92.25 73 LEU A N 1
ATOM 592 C CA . LEU A 1 73 ? 7.624 2.917 -9.875 1.00 92.25 73 LEU A CA 1
ATOM 593 C C . LEU A 1 73 ? 7.029 3.453 -8.571 1.00 92.25 73 LEU A C 1
ATOM 595 O O . LEU A 1 73 ? 5.884 3.160 -8.241 1.00 92.25 73 LEU A O 1
ATOM 599 N N . LYS A 1 74 ? 7.783 4.287 -7.849 1.00 88.69 74 LYS A N 1
ATOM 600 C CA . LYS A 1 74 ? 7.316 4.939 -6.624 1.00 88.69 74 LYS A CA 1
ATOM 601 C C . LYS A 1 74 ? 6.042 5.752 -6.868 1.00 88.69 74 LYS A C 1
ATOM 603 O O . LYS A 1 74 ? 5.129 5.699 -6.050 1.00 88.69 74 LYS A O 1
ATOM 608 N N . GLN A 1 75 ? 5.957 6.496 -7.971 1.00 89.94 75 GLN A N 1
ATOM 609 C CA . GLN A 1 75 ? 4.758 7.273 -8.312 1.00 89.94 75 GLN A CA 1
ATOM 610 C C . GLN A 1 75 ? 3.571 6.368 -8.646 1.00 89.94 75 GLN A C 1
ATOM 612 O O . GLN A 1 75 ? 2.487 6.565 -8.093 1.00 89.94 75 GLN A O 1
ATOM 617 N N . VAL A 1 76 ? 3.796 5.340 -9.469 1.00 90.81 76 VAL A N 1
ATOM 618 C CA . VAL A 1 76 ? 2.776 4.343 -9.825 1.00 90.81 76 VAL A CA 1
ATOM 619 C C . VAL A 1 76 ? 2.229 3.674 -8.569 1.00 90.81 76 VAL A C 1
ATOM 621 O O . VAL A 1 76 ? 1.021 3.668 -8.364 1.00 90.81 76 VAL A O 1
ATOM 624 N N . LEU A 1 77 ? 3.093 3.202 -7.669 1.00 88.38 77 LEU A N 1
ATOM 625 C CA . LEU A 1 77 ? 2.672 2.552 -6.427 1.00 88.38 77 LEU A CA 1
ATOM 626 C C . LEU A 1 77 ? 1.951 3.514 -5.476 1.00 88.38 77 LEU A C 1
ATOM 628 O O . LEU A 1 77 ? 1.004 3.103 -4.813 1.00 88.38 77 LEU A O 1
ATOM 632 N N . ARG A 1 78 ? 2.317 4.804 -5.428 1.00 84.62 78 ARG A N 1
ATOM 633 C CA . ARG A 1 78 ? 1.559 5.809 -4.653 1.00 84.62 78 ARG A CA 1
ATOM 634 C C . ARG A 1 78 ? 0.152 6.009 -5.207 1.00 84.62 78 ARG A C 1
ATOM 636 O O . ARG A 1 78 ? -0.801 6.057 -4.429 1.00 84.62 78 ARG A O 1
ATOM 643 N N . TRP A 1 79 ? 0.019 6.113 -6.527 1.00 87.12 79 TRP A N 1
ATOM 644 C CA . TRP A 1 79 ? -1.286 6.199 -7.177 1.00 87.12 79 TRP A CA 1
ATOM 645 C C . TRP A 1 79 ? -2.097 4.926 -6.936 1.00 87.12 79 TRP A C 1
ATOM 647 O O . TRP A 1 79 ? -3.255 4.996 -6.530 1.00 87.12 79 TRP A O 1
ATOM 657 N N . TRP A 1 80 ? -1.474 3.764 -7.097 1.00 87.19 80 TRP A N 1
ATOM 658 C CA . TRP A 1 80 ? -2.116 2.468 -6.922 1.00 87.19 80 TRP A CA 1
ATOM 659 C C . TRP A 1 80 ? -2.598 2.272 -5.482 1.00 87.19 80 TRP A C 1
ATOM 661 O O . TRP A 1 80 ? -3.741 1.889 -5.248 1.00 87.19 80 TRP A O 1
ATOM 671 N N . ASN A 1 81 ? -1.790 2.684 -4.504 1.00 83.06 81 ASN A N 1
ATOM 672 C CA . ASN A 1 81 ? -2.169 2.704 -3.096 1.00 83.06 81 ASN A CA 1
ATOM 673 C C . ASN A 1 81 ? -3.411 3.573 -2.834 1.00 83.06 81 ASN A C 1
ATOM 675 O O . ASN A 1 81 ? -4.293 3.182 -2.073 1.00 83.06 81 ASN A O 1
ATOM 679 N N . LYS A 1 82 ? -3.498 4.743 -3.480 1.00 80.06 82 LYS A N 1
ATOM 680 C CA . LYS A 1 82 ? -4.621 5.677 -3.315 1.00 80.06 82 LYS A CA 1
ATOM 681 C C . LYS A 1 82 ? -5.894 5.232 -4.034 1.00 80.06 82 LYS A C 1
ATOM 683 O O . LYS A 1 82 ? -6.967 5.590 -3.567 1.00 80.06 82 LYS A O 1
ATOM 688 N N . ASN A 1 83 ? -5.797 4.530 -5.160 1.00 83.25 83 ASN A N 1
ATOM 689 C CA . ASN A 1 83 ? -6.961 4.238 -6.007 1.00 83.25 83 ASN A CA 1
ATOM 690 C C . ASN A 1 83 ? -7.466 2.802 -5.867 1.00 83.25 83 ASN A C 1
ATOM 692 O O . ASN A 1 83 ? -8.666 2.582 -5.955 1.00 83.25 83 ASN A O 1
ATOM 696 N N . VAL A 1 84 ? -6.580 1.842 -5.601 1.00 81.25 84 VAL A N 1
ATOM 697 C CA . VAL A 1 84 ? -6.943 0.422 -5.476 1.00 81.25 84 VAL A CA 1
ATOM 698 C C . VAL A 1 84 ? -7.103 0.022 -4.013 1.00 81.25 84 VAL A C 1
ATOM 700 O O . VAL A 1 84 ? -8.098 -0.587 -3.634 1.00 81.25 84 VAL A O 1
ATOM 703 N N . PHE A 1 85 ? -6.169 0.433 -3.154 1.00 75.88 85 PHE A N 1
ATOM 704 C CA . PHE A 1 85 ? -6.158 0.031 -1.741 1.00 75.88 85 PHE A CA 1
ATOM 705 C C . PHE A 1 85 ? -6.799 1.044 -0.789 1.00 75.88 85 PHE A C 1
ATOM 707 O O . PHE A 1 85 ? -6.835 0.803 0.419 1.00 75.88 85 PHE A O 1
ATOM 714 N N . LYS A 1 86 ? -7.355 2.149 -1.311 1.00 71.38 86 LYS A N 1
ATOM 715 C CA . LYS A 1 86 ? -8.101 3.157 -0.531 1.00 71.38 86 LYS A CA 1
ATOM 716 C C . LYS A 1 86 ? -9.100 2.507 0.422 1.00 71.38 86 LYS A C 1
ATOM 718 O O . LYS A 1 86 ? -9.191 2.900 1.580 1.00 71.38 86 LYS A O 1
ATOM 723 N N . ASN A 1 87 ? -9.771 1.469 -0.075 1.00 68.25 87 ASN A N 1
ATOM 724 C CA . ASN A 1 87 ? -10.788 0.724 0.645 1.00 68.25 87 ASN A C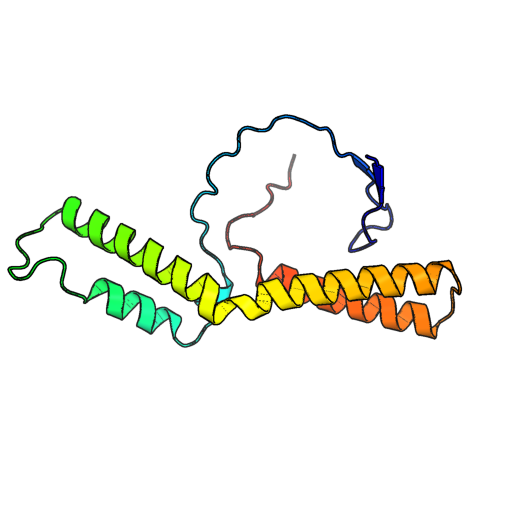A 1
ATOM 725 C C . ASN A 1 87 ? -10.243 0.061 1.903 1.00 68.25 8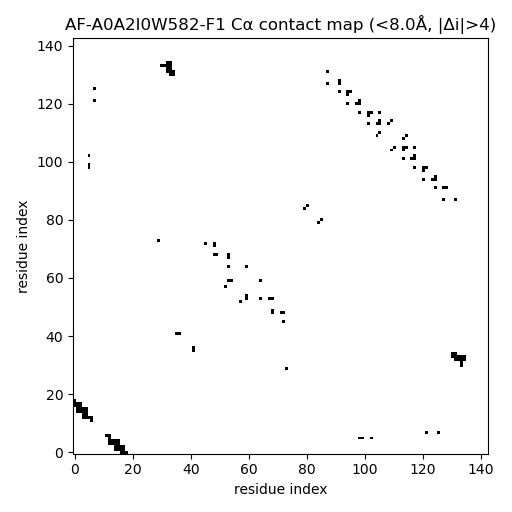7 ASN A C 1
ATOM 727 O O . ASN A 1 87 ? -10.956 0.025 2.886 1.00 68.25 87 ASN A O 1
ATOM 731 N N . ILE A 1 88 ? -8.991 -0.403 1.936 1.00 74.19 88 ILE A N 1
ATOM 732 C CA . ILE A 1 88 ? -8.441 -1.031 3.146 1.00 74.19 88 ILE A CA 1
ATOM 733 C C . ILE A 1 88 ? -8.247 0.015 4.245 1.00 74.19 88 ILE A C 1
ATOM 735 O O . ILE A 1 88 ? -8.615 -0.225 5.388 1.00 74.19 88 ILE A O 1
ATOM 739 N N . PHE A 1 89 ? -7.720 1.195 3.910 1.00 74.31 89 PHE A N 1
ATOM 740 C CA . PHE A 1 89 ? -7.537 2.268 4.893 1.00 74.31 89 PHE A CA 1
ATOM 741 C C . PHE A 1 89 ? -8.860 2.870 5.359 1.00 74.31 89 PHE A C 1
ATOM 743 O O . PHE A 1 89 ? -8.994 3.174 6.541 1.00 74.31 89 PHE A O 1
ATOM 750 N N . SER A 1 90 ? -9.816 3.049 4.445 1.00 77.56 90 SER A N 1
ATOM 751 C CA . SER A 1 90 ? -11.170 3.475 4.798 1.00 77.56 90 SER A CA 1
ATOM 752 C C . SER A 1 90 ? -11.859 2.429 5.672 1.00 77.56 90 SER A C 1
ATOM 754 O O . SER A 1 90 ? -12.299 2.767 6.757 1.00 77.56 90 SER A O 1
ATOM 756 N N . ASN A 1 91 ? -11.819 1.152 5.287 1.00 78.31 91 ASN A N 1
ATOM 757 C CA . ASN A 1 91 ? -12.431 0.061 6.042 1.00 78.31 91 ASN A CA 1
ATOM 758 C C . ASN A 1 91 ? -11.811 -0.101 7.438 1.00 78.31 91 ASN A C 1
ATOM 760 O O . ASN A 1 91 ? -12.536 -0.322 8.394 1.00 78.31 91 ASN A O 1
ATOM 764 N N . ILE A 1 92 ? -10.490 0.073 7.593 1.00 82.00 92 ILE A N 1
ATOM 765 C CA . ILE A 1 92 ? -9.867 0.120 8.929 1.00 82.00 92 ILE A CA 1
ATOM 766 C C . ILE A 1 92 ? -10.464 1.266 9.751 1.00 82.00 92 ILE A C 1
ATOM 768 O O . ILE A 1 92 ? -10.872 1.035 10.879 1.00 82.00 92 ILE A O 1
ATOM 772 N N . LYS A 1 93 ? -10.561 2.479 9.192 1.00 82.62 93 LYS A N 1
ATOM 773 C CA . LYS A 1 93 ? -11.131 3.632 9.908 1.00 82.62 93 LYS A CA 1
ATOM 774 C C . LYS A 1 93 ? -12.602 3.450 10.263 1.00 82.62 93 LYS A C 1
ATOM 776 O O . LYS A 1 93 ? -13.032 3.922 11.310 1.00 82.62 93 LYS A O 1
ATOM 781 N N . ASP A 1 94 ? -13.373 2.836 9.378 1.00 84.38 94 ASP A N 1
ATOM 782 C CA . ASP A 1 94 ? -14.801 2.624 9.590 1.00 84.38 94 ASP A CA 1
ATOM 783 C C . ASP A 1 94 ? -15.017 1.565 10.681 1.00 84.38 94 ASP A C 1
ATOM 785 O O . ASP A 1 94 ? -15.770 1.810 11.619 1.00 84.38 94 ASP A O 1
ATOM 789 N N . VAL A 1 95 ? -14.253 0.467 10.652 1.00 84.12 95 VAL A N 1
ATOM 790 C CA . VAL A 1 95 ? -14.275 -0.554 11.713 1.00 84.12 95 VAL A CA 1
ATOM 791 C C . VAL A 1 95 ? -13.704 -0.015 13.037 1.00 84.12 95 VAL A C 1
ATOM 793 O O . VAL A 1 95 ? -14.196 -0.366 14.102 1.00 84.12 95 VAL A O 1
ATOM 796 N N . GLU A 1 96 ? -12.706 0.877 13.021 1.00 85.38 96 GLU A N 1
ATOM 797 C CA . GLU A 1 96 ? -12.222 1.557 14.238 1.00 85.38 96 GLU A CA 1
ATOM 798 C C . GLU A 1 96 ? -13.331 2.384 14.905 1.00 85.38 96 GLU A C 1
ATOM 800 O O . GLU A 1 96 ? -13.460 2.357 16.128 1.00 85.38 96 GLU A O 1
ATOM 805 N N . LYS A 1 97 ? -14.144 3.103 14.118 1.00 87.00 97 LYS A N 1
ATOM 806 C CA . LYS A 1 97 ? -15.294 3.856 14.645 1.00 87.00 97 LYS A CA 1
ATOM 807 C C . LYS A 1 97 ? -16.362 2.929 15.213 1.00 87.00 97 LYS A C 1
ATOM 809 O O . LYS A 1 97 ? -16.832 3.184 16.315 1.00 87.00 97 LYS A O 1
ATOM 814 N N . GLU A 1 98 ? -16.680 1.855 14.494 1.00 88.12 98 GLU A N 1
ATOM 815 C CA . GLU A 1 98 ? -17.623 0.822 14.936 1.00 88.12 98 GLU A CA 1
ATOM 816 C C . GLU A 1 98 ? -17.201 0.235 16.293 1.00 88.12 98 GLU A C 1
ATOM 818 O O . GLU A 1 98 ? -18.003 0.173 17.220 1.00 88.12 98 GLU A O 1
ATOM 823 N N . VAL A 1 99 ? -15.914 -0.093 16.466 1.00 85.69 99 VAL A N 1
ATOM 824 C CA . VAL A 1 99 ? -15.381 -0.565 17.755 1.00 85.69 99 VAL A CA 1
ATOM 825 C C . VAL A 1 99 ? -15.551 0.487 18.854 1.00 85.69 99 VAL A C 1
ATOM 827 O O . VAL A 1 99 ? -15.957 0.135 19.955 1.00 85.69 99 VAL A O 1
ATOM 830 N N . ILE A 1 100 ? -15.274 1.767 18.584 1.00 85.81 100 ILE A N 1
ATOM 831 C CA . ILE A 1 100 ? -15.432 2.844 19.580 1.00 85.81 100 ILE A CA 1
ATOM 832 C C . ILE A 1 100 ? -16.899 3.006 20.002 1.00 85.81 100 ILE A C 1
ATOM 834 O O . ILE A 1 100 ? -17.180 3.241 21.177 1.00 85.81 100 ILE A O 1
ATOM 838 N N . GLU A 1 101 ? -17.836 2.907 19.061 1.00 88.19 101 GLU A N 1
ATOM 839 C CA . GLU A 1 101 ? -19.272 2.988 19.342 1.00 88.19 101 GLU A CA 1
ATOM 840 C C . GLU A 1 101 ? -19.743 1.787 20.170 1.00 88.19 101 GLU A C 1
ATOM 842 O O . GLU A 1 101 ? -20.382 1.976 21.204 1.00 88.19 101 GLU A O 1
ATOM 847 N N . LEU A 1 102 ? -19.340 0.570 19.794 1.00 85.88 102 LEU A N 1
ATOM 848 C CA . LEU A 1 102 ? -19.657 -0.648 20.544 1.00 85.88 102 LEU A CA 1
ATOM 849 C C . LEU A 1 102 ? -19.027 -0.658 21.944 1.00 85.88 102 LEU A C 1
ATOM 851 O O . LEU A 1 102 ? -19.644 -1.152 22.885 1.00 85.88 102 LEU A O 1
ATOM 855 N N . GLU A 1 103 ? -17.835 -0.079 22.126 1.00 84.69 103 GLU A N 1
ATOM 856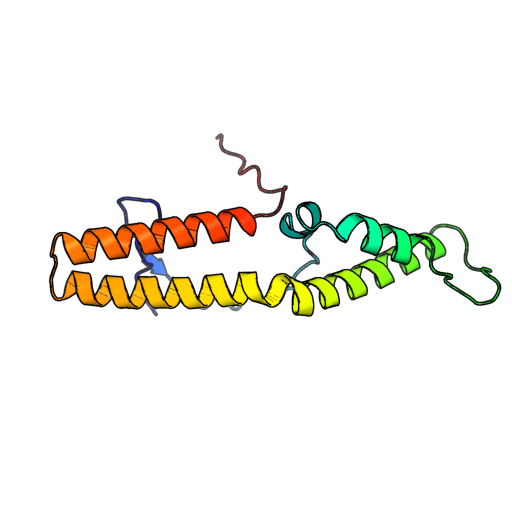 C CA . GLU A 1 103 ? -17.237 0.080 23.458 1.00 84.69 103 GLU A CA 1
ATOM 857 C C . GLU A 1 103 ? -18.068 1.007 24.349 1.00 84.69 103 GLU A C 1
ATOM 859 O O . GLU A 1 103 ? -18.238 0.703 25.528 1.00 84.69 103 GLU A O 1
ATOM 864 N N . LYS A 1 104 ? -18.632 2.095 23.806 1.00 86.81 104 LYS A N 1
ATOM 865 C CA . LYS A 1 104 ? -19.537 2.971 24.569 1.00 86.81 104 LYS A CA 1
ATOM 866 C C . LYS A 1 104 ? -20.811 2.241 24.976 1.00 86.81 104 LYS A C 1
ATOM 868 O O . LYS A 1 104 ? -21.167 2.274 26.149 1.00 86.81 104 LYS A O 1
ATOM 873 N N . VAL A 1 105 ? -21.444 1.536 24.037 1.00 84.88 105 VAL A N 1
ATOM 874 C CA . VAL A 1 105 ? -22.664 0.756 24.306 1.00 84.88 105 VAL A CA 1
ATOM 875 C C . VAL A 1 105 ? -22.404 -0.312 25.369 1.00 84.88 105 VAL A C 1
ATOM 877 O O . VAL A 1 105 ? -23.195 -0.461 26.294 1.00 84.88 105 VAL A O 1
ATOM 880 N N . TYR A 1 106 ? -21.267 -1.007 25.299 1.00 79.31 106 TYR A N 1
ATOM 881 C CA . TYR A 1 106 ? -20.876 -1.986 26.312 1.00 79.31 106 TYR A CA 1
ATOM 882 C C . TYR A 1 106 ? -20.616 -1.353 27.691 1.00 79.31 106 TYR A C 1
ATOM 884 O O . TYR A 1 106 ? -20.950 -1.950 28.712 1.00 79.31 106 TYR A O 1
ATOM 892 N N . MET A 1 107 ? -20.030 -0.150 27.747 1.00 77.69 107 MET A N 1
ATOM 893 C CA . MET A 1 107 ? -19.835 0.575 29.010 1.00 77.69 107 MET A CA 1
ATOM 894 C C . MET A 1 107 ? -21.157 1.024 29.643 1.00 77.69 107 MET A C 1
ATOM 896 O O . MET A 1 107 ? -21.252 1.066 30.868 1.00 77.69 107 MET A O 1
ATOM 900 N N . GLU A 1 108 ? -22.156 1.362 28.827 1.00 83.75 108 GLU A N 1
ATOM 901 C CA . GLU A 1 108 ? -23.496 1.742 29.283 1.00 83.75 108 GLU A CA 1
ATOM 902 C C . GLU A 1 108 ? -24.343 0.520 29.675 1.00 83.75 108 GLU A C 1
ATOM 904 O O . GLU A 1 108 ? -25.081 0.577 30.658 1.00 83.75 108 GLU 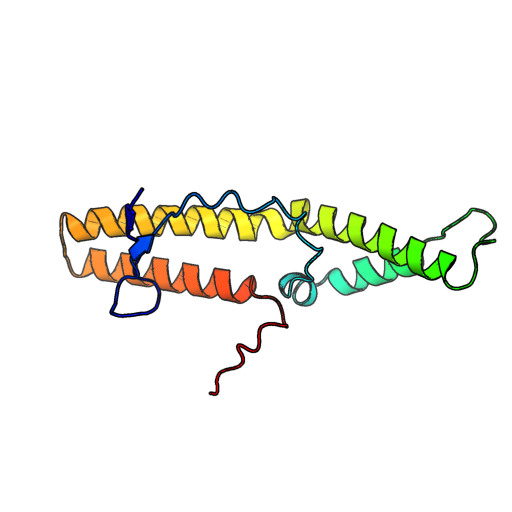A O 1
ATOM 909 N N . ASN A 1 109 ? -24.218 -0.593 28.944 1.00 82.19 109 ASN A N 1
ATOM 910 C CA . ASN A 1 109 ? -24.938 -1.836 29.203 1.00 82.19 109 ASN A CA 1
ATOM 911 C C . ASN A 1 109 ? -24.075 -3.078 28.879 1.00 82.19 109 ASN A C 1
ATOM 913 O O . ASN A 1 109 ? -24.024 -3.519 27.720 1.00 82.19 109 ASN A O 1
ATOM 917 N N . PRO A 1 110 ? -23.404 -3.665 29.887 1.00 77.69 110 PRO A N 1
ATOM 918 C CA . PRO A 1 110 ? -22.549 -4.833 29.711 1.00 77.69 110 PRO A CA 1
ATOM 919 C C . PRO A 1 110 ? -23.379 -6.122 29.620 1.00 77.69 110 PRO A C 1
ATOM 921 O O . PRO A 1 110 ? -23.425 -6.926 30.550 1.00 77.69 110 PRO A O 1
ATOM 924 N N . ASP A 1 111 ? -24.025 -6.308 28.471 1.00 87.44 111 ASP A N 1
ATOM 925 C CA . ASP A 1 111 ? -24.770 -7.516 28.114 1.00 87.44 111 ASP A CA 1
ATOM 926 C C . ASP A 1 111 ? -23.941 -8.482 27.242 1.00 87.44 111 ASP A C 1
ATOM 928 O O . ASP A 1 111 ? -22.968 -8.096 26.581 1.00 87.44 111 ASP A O 1
ATOM 932 N N . VAL A 1 112 ? -24.333 -9.760 27.235 1.00 83.38 112 VAL A N 1
ATOM 933 C CA . VAL A 1 112 ? -23.682 -10.840 26.479 1.00 83.38 112 VAL A CA 1
ATOM 934 C C . VAL A 1 112 ? -23.701 -10.555 24.974 1.00 83.38 112 VAL A C 1
ATOM 936 O O . VAL A 1 112 ? -22.694 -10.784 24.298 1.00 83.38 112 VAL A O 1
ATOM 939 N N . GLU A 1 113 ? -24.799 -10.009 24.449 1.00 84.69 113 GLU A N 1
ATOM 940 C CA . GLU A 1 113 ? -24.945 -9.701 23.021 1.00 84.69 113 GLU A CA 1
ATOM 941 C C . GLU A 1 113 ? -24.048 -8.525 22.590 1.00 84.69 113 GLU A C 1
ATOM 943 O O . GLU A 1 113 ? -23.354 -8.595 21.567 1.00 84.69 113 GLU A O 1
ATOM 948 N N . ASN A 1 114 ? -23.948 -7.495 23.438 1.00 80.06 114 ASN A N 1
ATOM 949 C CA . ASN A 1 114 ? -23.052 -6.352 23.235 1.00 80.06 114 ASN A CA 1
ATOM 950 C C . ASN A 1 114 ? -21.576 -6.769 23.276 1.00 80.06 114 ASN A C 1
ATOM 952 O O . ASN A 1 114 ? -20.778 -6.322 22.451 1.00 80.06 114 ASN A O 1
ATOM 956 N N . ASN A 1 115 ? -21.208 -7.657 24.205 1.00 80.19 115 ASN A N 1
ATOM 957 C CA . ASN A 1 115 ? -19.848 -8.186 24.300 1.00 80.19 115 ASN A CA 1
ATOM 958 C C . ASN A 1 115 ? -19.467 -9.014 23.061 1.00 80.19 115 ASN A C 1
ATOM 960 O O . ASN A 1 115 ? -18.365 -8.872 22.528 1.00 80.19 115 ASN A O 1
ATOM 964 N N . SER A 1 116 ? -20.390 -9.850 22.575 1.00 85.56 116 SER A N 1
ATOM 965 C CA . SER A 1 116 ? -20.178 -10.671 21.378 1.00 85.56 116 SER A CA 1
ATOM 966 C C . SER A 1 116 ? -19.946 -9.799 20.138 1.00 85.56 116 SER A C 1
ATOM 968 O O . SER A 1 116 ? -18.936 -9.956 19.447 1.00 85.56 116 SER A O 1
ATOM 970 N N . SER A 1 117 ? -20.806 -8.793 19.939 1.00 85.38 117 SER A N 1
ATOM 971 C CA . SER A 1 117 ? -20.704 -7.820 18.842 1.00 85.38 117 SER A CA 1
ATOM 972 C C . SER A 1 117 ? -19.394 -7.021 18.899 1.00 85.38 117 SER A C 1
ATOM 974 O O . SER A 1 117 ? -18.698 -6.859 17.894 1.00 85.38 117 SER A O 1
ATOM 976 N N . LEU A 1 118 ? -18.997 -6.570 20.095 1.00 83.62 118 LEU A N 1
ATOM 977 C CA . LEU A 1 118 ? -17.735 -5.862 20.307 1.00 83.62 118 LEU A CA 1
ATOM 978 C C . LEU A 1 118 ? -16.516 -6.737 19.973 1.00 83.62 118 LEU A C 1
ATOM 980 O O . LEU A 1 118 ? -15.553 -6.264 19.360 1.00 83.62 118 LEU A O 1
ATOM 984 N N . ASN A 1 119 ? -16.535 -8.008 20.372 1.00 84.06 119 ASN A N 1
ATOM 985 C CA . ASN A 1 119 ? -15.436 -8.932 20.115 1.00 84.06 119 ASN A CA 1
ATOM 986 C C . ASN A 1 119 ? -15.316 -9.292 18.623 1.00 84.06 119 ASN A C 1
ATOM 988 O O . ASN A 1 119 ? -14.204 -9.395 18.092 1.00 84.06 119 ASN A O 1
ATOM 992 N N . GLU A 1 120 ? -16.440 -9.417 17.916 1.00 87.69 120 GLU A N 1
ATOM 993 C CA . GLU A 1 120 ? -16.458 -9.619 16.465 1.00 87.69 120 GLU A CA 1
ATOM 994 C C . GLU A 1 120 ? -15.827 -8.428 15.727 1.00 87.69 120 GLU A C 1
ATOM 996 O O . GLU A 1 120 ? -14.895 -8.609 14.931 1.00 87.69 120 GLU A O 1
ATOM 1001 N N . ALA A 1 121 ? -16.253 -7.202 16.050 1.00 84.62 121 ALA A N 1
ATOM 1002 C CA . ALA A 1 121 ? -15.702 -5.983 15.458 1.00 84.62 121 ALA A CA 1
ATOM 1003 C C . ALA A 1 121 ? -14.188 -5.851 15.720 1.00 84.62 121 ALA A C 1
ATOM 1005 O O . ALA A 1 121 ? -13.413 -5.535 14.810 1.00 84.62 121 ALA A O 1
ATOM 1006 N N . LYS A 1 122 ? -13.729 -6.186 16.934 1.00 83.19 122 LYS A N 1
ATOM 1007 C CA . LYS A 1 122 ? -12.297 -6.222 17.287 1.00 83.19 122 LYS A CA 1
ATOM 1008 C C . LYS A 1 122 ? -11.512 -7.266 16.496 1.00 83.19 122 LYS A C 1
ATOM 1010 O O . LYS A 1 122 ? -10.414 -6.975 16.017 1.00 83.19 122 LYS A O 1
ATOM 1015 N N . THR A 1 123 ? -12.079 -8.454 16.303 1.00 86.38 123 THR A N 1
ATOM 1016 C CA . THR A 1 123 ? -11.460 -9.528 15.510 1.00 86.38 123 THR A CA 1
ATOM 1017 C C . THR A 1 123 ? -11.304 -9.105 14.049 1.00 86.38 123 THR A C 1
ATOM 1019 O O . THR A 1 123 ? -10.226 -9.236 13.457 1.00 86.38 123 THR A O 1
ATOM 1022 N N . LYS A 1 124 ? -12.357 -8.513 13.475 1.00 84.75 124 LYS A N 1
ATOM 1023 C CA . LYS A 1 124 ? -12.356 -7.955 12.117 1.00 84.75 124 LYS A CA 1
ATOM 1024 C C . LYS A 1 124 ? -11.306 -6.851 11.963 1.00 84.75 124 LYS A C 1
ATOM 1026 O O . LYS A 1 124 ? -10.568 -6.848 10.974 1.00 84.75 124 LYS A O 1
ATOM 1031 N N . LEU A 1 125 ? -11.183 -5.961 12.951 1.00 83.25 125 LEU A N 1
ATOM 1032 C CA . LEU A 1 125 ? -10.163 -4.911 12.972 1.00 83.25 125 LEU A CA 1
ATOM 1033 C C . LEU A 1 125 ? -8.741 -5.494 12.978 1.00 83.25 125 LEU A C 1
ATOM 1035 O O . LEU A 1 125 ? -7.897 -5.077 12.180 1.00 83.25 125 LEU A O 1
ATOM 1039 N N . GLY A 1 126 ? -8.485 -6.502 13.818 1.00 80.06 126 GLY A N 1
ATOM 1040 C CA . GLY A 1 126 ? -7.204 -7.214 13.873 1.00 80.06 126 GLY A CA 1
ATOM 1041 C C . GLY A 1 126 ? -6.810 -7.817 12.522 1.00 80.06 126 GLY A C 1
ATOM 1042 O O . GLY A 1 126 ? -5.711 -7.563 12.023 1.00 80.06 126 GLY A O 1
ATOM 1043 N N . ALA A 1 127 ? -7.744 -8.509 11.864 1.00 79.12 127 ALA A N 1
ATOM 1044 C CA . ALA A 1 127 ? -7.518 -9.097 10.544 1.00 79.12 127 ALA A CA 1
ATOM 1045 C C . ALA A 1 127 ? -7.199 -8.043 9.463 1.00 79.12 127 ALA A C 1
ATOM 1047 O O . ALA A 1 127 ? -6.366 -8.277 8.581 1.00 79.12 127 ALA A O 1
ATOM 1048 N N . LEU A 1 128 ? -7.831 -6.865 9.516 1.00 79.31 128 LEU A N 1
ATOM 1049 C CA . LEU A 1 128 ? -7.529 -5.761 8.599 1.00 79.31 128 LEU A CA 1
ATOM 1050 C C . LEU A 1 128 ? -6.147 -5.145 8.865 1.00 79.31 128 LEU A C 1
ATOM 1052 O O . LEU A 1 128 ? -5.425 -4.830 7.914 1.00 79.31 128 LEU A O 1
ATOM 1056 N N . HIS A 1 129 ? -5.743 -5.014 10.130 1.00 76.00 129 HIS A N 1
ATOM 1057 C CA . HIS A 1 129 ? -4.393 -4.566 10.478 1.00 76.00 129 HIS A CA 1
ATOM 1058 C C . HIS A 1 129 ? -3.318 -5.559 10.043 1.00 76.00 129 HIS A C 1
ATOM 1060 O O . HIS A 1 129 ? -2.268 -5.133 9.557 1.00 76.00 129 HIS A O 1
ATOM 1066 N N . ASP A 1 130 ? -3.568 -6.861 10.156 1.00 75.19 130 ASP A N 1
ATOM 1067 C CA . ASP A 1 130 ? -2.627 -7.882 9.697 1.00 75.19 130 ASP A CA 1
ATOM 1068 C C . ASP A 1 130 ? -2.456 -7.856 8.178 1.00 75.19 130 ASP A C 1
ATOM 1070 O O . ASP A 1 130 ? -1.327 -7.895 7.689 1.00 75.19 130 ASP A O 1
ATOM 1074 N N . LYS A 1 131 ? -3.543 -7.635 7.426 1.00 70.44 131 LYS A N 1
ATOM 1075 C CA . LYS A 1 131 ? -3.477 -7.386 5.974 1.00 70.44 131 LYS A CA 1
ATOM 1076 C C . LYS A 1 131 ? -2.672 -6.129 5.613 1.00 70.44 131 LYS A C 1
ATOM 1078 O O . LYS A 1 131 ? -2.139 -6.041 4.506 1.00 70.44 131 LYS A O 1
ATOM 1083 N N . ARG A 1 132 ? -2.565 -5.159 6.528 1.00 71.75 132 ARG A N 1
ATOM 1084 C CA . ARG A 1 132 ? -1.800 -3.915 6.344 1.00 71.75 132 ARG A CA 1
ATOM 1085 C C . ARG A 1 132 ? -0.317 -4.044 6.717 1.00 71.75 132 ARG A C 1
ATOM 1087 O O . ARG A 1 132 ? 0.494 -3.297 6.165 1.00 71.75 132 ARG A O 1
ATOM 1094 N N . LYS A 1 133 ? 0.060 -4.914 7.660 1.00 65.06 133 LYS A N 1
ATOM 1095 C CA . LYS A 1 133 ? 1.449 -5.006 8.154 1.00 65.06 133 LYS A CA 1
ATOM 1096 C C . LYS A 1 133 ? 2.418 -5.310 6.997 1.00 65.06 133 LYS A C 1
ATOM 1098 O O . LYS A 1 133 ? 2.146 -6.235 6.242 1.00 65.06 133 LYS A O 1
ATOM 1103 N N . PRO A 1 134 ? 3.535 -4.574 6.840 1.00 55.59 134 PRO A N 1
ATOM 1104 C CA . PRO A 1 134 ? 4.571 -4.883 5.849 1.00 55.59 134 PRO A CA 1
ATOM 1105 C C . PRO A 1 134 ? 5.507 -6.021 6.316 1.00 55.59 134 PRO A C 1
ATOM 1107 O O . PRO A 1 134 ? 5.767 -6.156 7.513 1.00 55.59 134 PRO A O 1
ATOM 1110 N N . ILE A 1 135 ? 6.052 -6.826 5.389 1.00 46.59 135 ILE A N 1
ATOM 1111 C CA . ILE A 1 135 ? 7.162 -7.764 5.647 1.00 46.59 135 ILE A CA 1
ATOM 1112 C C . ILE A 1 135 ? 8.379 -6.906 5.989 1.00 46.59 135 ILE A C 1
ATOM 1114 O O . ILE A 1 135 ? 8.925 -6.219 5.129 1.00 46.59 135 ILE A O 1
ATOM 1118 N N . GLY A 1 136 ? 8.771 -6.907 7.262 1.00 47.59 136 GLY A N 1
ATOM 1119 C CA . GLY A 1 136 ? 9.924 -6.128 7.712 1.00 47.59 136 GLY A CA 1
ATOM 1120 C C . GLY A 1 136 ? 9.942 -5.728 9.181 1.00 47.59 136 GLY A C 1
ATOM 1121 O O . GLY A 1 136 ? 10.976 -5.271 9.638 1.00 47.59 136 GLY A O 1
ATOM 1122 N N . ASN A 1 137 ? 8.874 -5.953 9.950 1.00 36.88 137 ASN A N 1
ATOM 1123 C CA . ASN A 1 137 ? 8.961 -5.915 11.411 1.00 36.88 137 ASN A CA 1
ATOM 1124 C C . ASN A 1 137 ? 8.893 -7.336 11.964 1.00 36.88 137 ASN A C 1
ATOM 1126 O O . ASN A 1 137 ? 7.932 -7.724 12.629 1.00 36.88 137 ASN A O 1
ATOM 1130 N N . LYS A 1 138 ? 9.974 -8.100 11.747 1.00 35.50 138 LYS A N 1
ATOM 1131 C CA . LYS A 1 138 ? 10.425 -8.973 12.829 1.00 35.50 138 LYS A CA 1
ATOM 1132 C C . LYS A 1 138 ? 10.787 -8.020 13.957 1.00 35.50 138 LYS A C 1
ATOM 1134 O O . LYS A 1 138 ? 11.862 -7.430 13.964 1.00 35.50 138 LYS A O 1
ATOM 1139 N N . LYS A 1 139 ? 9.826 -7.797 14.852 1.00 38.78 139 LYS A N 1
ATOM 1140 C CA . LYS A 1 139 ? 10.103 -7.328 16.200 1.00 38.78 139 LYS A CA 1
ATOM 1141 C C . LYS A 1 139 ? 11.243 -8.231 16.670 1.00 38.78 139 LYS A C 1
ATOM 1143 O O . LYS A 1 139 ? 11.043 -9.440 16.770 1.00 38.78 139 LYS A O 1
ATOM 1148 N N . LEU A 1 140 ? 12.440 -7.669 16.810 1.00 33.88 140 LEU A N 1
ATOM 1149 C CA . LEU A 1 140 ? 13.483 -8.265 17.627 1.00 33.88 140 LEU A CA 1
ATOM 1150 C C . LEU A 1 140 ? 12.853 -8.372 19.017 1.00 33.88 140 LEU A C 1
ATOM 1152 O O . LEU A 1 140 ? 12.777 -7.401 19.763 1.00 33.88 140 LEU A O 1
ATOM 1156 N N . LEU A 1 141 ? 12.211 -9.507 19.268 1.00 40.59 141 LEU A N 1
ATOM 1157 C CA . LEU A 1 141 ? 12.054 -10.027 20.607 1.00 40.59 141 LEU A CA 1
ATOM 1158 C C . LEU A 1 141 ? 13.382 -10.705 20.935 1.00 40.59 141 LEU A C 1
ATOM 1160 O O . LEU A 1 141 ? 13.932 -11.387 20.067 1.00 40.59 141 LEU A O 1
ATOM 1164 N N . LEU A 1 142 ? 13.797 -10.540 22.195 1.00 32.34 142 LEU A N 1
ATOM 1165 C CA . LEU A 1 142 ? 15.060 -10.942 22.834 1.00 32.34 142 LEU A CA 1
ATOM 1166 C C . LEU A 1 142 ? 16.133 -9.847 22.663 1.00 32.34 142 LEU A C 1
ATOM 1168 O O . LEU A 1 142 ? 16.541 -9.566 21.542 1.00 32.34 142 LEU A O 1
ATOM 1172 N N . SER A 1 143 ? 16.592 -9.139 23.696 1.00 36.47 143 SER A N 1
ATOM 1173 C CA . SER A 1 143 ? 16.704 -9.424 25.139 1.00 36.47 143 SER A CA 1
ATOM 1174 C C . SER A 1 143 ? 16.361 -8.204 25.991 1.00 36.47 143 SER A C 1
ATOM 1176 O O . SER A 1 143 ? 16.865 -7.116 25.628 1.00 36.47 143 SER A O 1
#

Organism: NCBI:txid906689

Secondary structure (DSSP, 8-state):
-EEEPP-SS-SS--EEE--------PPPP----HHHHTSTTHHHHHHHHHHS-SSTT----HHHHHHHHHHHHHHHHHHHHHHTSHHHHHHHHHHHHHHHHHHHHHHH---HHHHHHHHHHHHHHHHHHHHH--TT-------

Solvent-accessible surface area (backbone atoms only — not comparable to full-atom values): 8742 Å² total; per-residue (Å²): 101,84,45,82,51,80,77,79,88,50,98,67,65,59,75,44,75,56,73,88,67,88,64,78,84,69,76,79,72,92,72,77,53,42,53,49,78,74,36,88,60,41,65,54,56,54,50,53,52,69,71,50,81,88,46,100,84,53,87,62,58,72,68,62,38,52,51,52,46,50,55,51,43,54,52,52,50,52,50,45,48,60,72,70,45,38,59,57,62,50,49,48,54,51,42,52,49,51,37,55,52,36,51,51,51,30,74,77,47,82,42,73,68,44,50,50,54,37,50,51,41,46,51,55,43,52,55,52,50,59,53,55,49,42,91,80,72,76,71,81,74,82,133

Sequence (143 aa):
MLNILSRIVSDHAPLLLSINANRPTVPYAFLFQNMWLSHKDFSNVISHNWSALIAPNNDIYGMHRLWTKLSRLKQVLRWWNKNVFKNIFSNIKDVEKEVIELEKVYMENPDVENNSSLNEAKTKLGALHDKRKPIGNKKLLLS

Foldseek 3Di:
DWDFDQDQPDPDGDIPDPDPDPDPPPPDPLDDWVLLVVDPCNVVLLVCLLPDQPDPVNPDDDPRNVVSSVVVSSVSVVVCCVPVVVCLVVVLVVLSVVLVVLVVVCVVPVDPVSVVSNVVSSVVNVVSVVNGDHPPPPPPDDD

Radius of gyration: 21.37 Å; Cα contacts (8 Å, |Δi|>4): 82; chains: 1; bounding box: 48×29×58 Å